Protein AF-A0A7R9LNT7-F1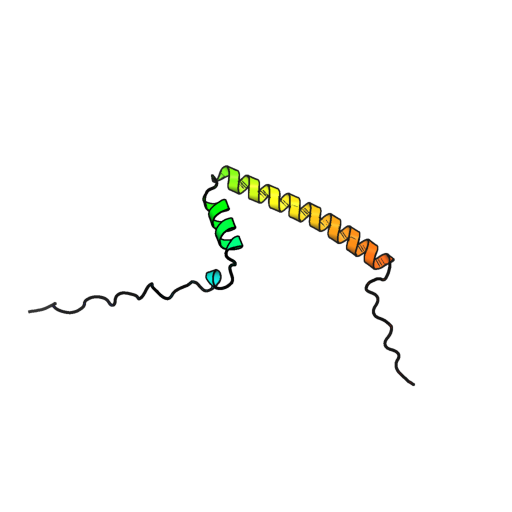 (afdb_monomer_lite)

pLDDT: mean 80.32, std 16.83, range [42.03, 98.19]

Foldseek 3Di:
DDDDDDDDPPPCPPPPPPPVNPPDDPVNVVVVVVLVPDDPVVNVVVVVVVVVVVVVVVVVVVVVVVVCVVVCVVPDDPDPDDD

Secondary structure (DSSP, 8-state):
------PPP---TTS---GGGTT--HHHHHHHHHHHTS-HHHHHHHHHHHHHHHHHHHHHHHHHHHHHHHTTTT-PPP-----

Structure (mmCIF, N/CA/C/O backbone):
data_AF-A0A7R9LNT7-F1
#
_entry.id   AF-A0A7R9LNT7-F1
#
loop_
_atom_site.group_PDB
_atom_site.id
_atom_site.type_symbol
_atom_site.label_atom_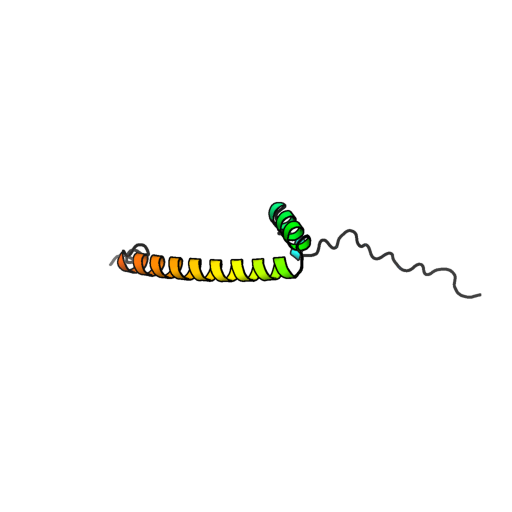id
_atom_site.label_alt_id
_atom_site.label_comp_id
_atom_site.label_asym_id
_atom_site.label_entity_id
_atom_site.label_seq_id
_atom_site.pdbx_PDB_ins_code
_atom_site.Cartn_x
_atom_site.Cartn_y
_atom_site.Cartn_z
_atom_site.occupancy
_atom_site.B_iso_or_equiv
_atom_site.auth_seq_id
_atom_site.auth_comp_id
_atom_site.auth_asym_id
_atom_site.auth_atom_id
_atom_site.pdbx_PDB_model_num
ATOM 1 N N . GLU A 1 1 ? -6.868 -28.696 -62.772 1.00 44.25 1 GLU A N 1
ATOM 2 C CA . GLU A 1 1 ? -7.457 -27.490 -62.164 1.00 44.25 1 GLU A CA 1
ATOM 3 C C . GLU A 1 1 ? -7.725 -27.761 -60.696 1.00 44.25 1 GLU A C 1
ATOM 5 O O . GLU A 1 1 ? -8.571 -28.592 -60.395 1.00 44.25 1 GLU A O 1
ATOM 10 N N . PHE A 1 2 ? -6.959 -27.157 -59.788 1.00 46.44 2 PHE A N 1
ATOM 11 C CA . PHE A 1 2 ? -7.311 -27.132 -58.369 1.00 46.44 2 PHE A CA 1
ATOM 12 C C . PHE A 1 2 ? -6.535 -26.012 -57.665 1.00 46.44 2 PHE A C 1
ATOM 14 O O . PHE A 1 2 ? -5.331 -25.886 -57.877 1.00 46.44 2 PHE A O 1
ATOM 21 N N . LEU A 1 3 ? -7.244 -25.267 -56.808 1.00 42.03 3 LEU A N 1
ATOM 22 C CA . LEU A 1 3 ? -6.775 -24.249 -55.852 1.00 42.03 3 LEU A CA 1
ATOM 23 C C . LEU A 1 3 ? -6.605 -22.809 -56.364 1.00 42.03 3 LEU A C 1
ATOM 25 O O . LEU A 1 3 ? -5.535 -22.216 -56.278 1.00 42.03 3 LEU A O 1
ATOM 29 N N . ALA A 1 4 ? -7.716 -22.192 -56.759 1.00 52.16 4 ALA A N 1
ATOM 30 C CA . ALA A 1 4 ? -7.932 -20.784 -56.447 1.00 52.16 4 ALA A CA 1
ATOM 31 C C . ALA A 1 4 ? -9.122 -20.701 -55.488 1.00 52.16 4 ALA A C 1
ATOM 33 O O . ALA A 1 4 ? -10.124 -21.379 -55.701 1.00 52.16 4 ALA A O 1
ATOM 34 N N . ASN A 1 5 ? -9.008 -19.839 -54.478 1.00 56.31 5 ASN A N 1
ATOM 35 C CA . ASN A 1 5 ? -10.067 -19.426 -53.556 1.00 56.31 5 ASN A CA 1
ATOM 36 C C . ASN A 1 5 ? -10.168 -20.167 -52.209 1.00 56.31 5 ASN A C 1
ATOM 38 O O . ASN A 1 5 ? -11.158 -20.822 -51.898 1.00 56.31 5 ASN A O 1
ATOM 42 N N . SER A 1 6 ? -9.183 -19.934 -51.345 1.00 55.97 6 SER A N 1
ATOM 43 C CA . SER A 1 6 ? -9.450 -19.812 -49.908 1.00 55.97 6 SER A CA 1
ATOM 44 C C . SER A 1 6 ? -8.416 -18.881 -49.278 1.00 55.97 6 SER A C 1
ATOM 46 O O . SER A 1 6 ? -7.440 -19.329 -48.677 1.00 55.97 6 SER A O 1
ATOM 48 N N . SER A 1 7 ? -8.602 -17.569 -49.445 1.00 58.41 7 SER A N 1
ATOM 49 C CA . SER A 1 7 ? -7.967 -16.617 -48.531 1.00 58.41 7 SER A CA 1
ATOM 50 C C . SER A 1 7 ? -8.448 -16.954 -47.115 1.00 58.41 7 SER A C 1
ATOM 52 O O . SER A 1 7 ? -9.663 -17.053 -46.919 1.00 58.41 7 SER A O 1
ATOM 54 N N . PRO A 1 8 ? -7.553 -17.180 -46.139 1.00 56.28 8 PRO A N 1
ATOM 55 C CA . PRO A 1 8 ? -7.977 -17.418 -44.768 1.00 56.28 8 PRO A CA 1
ATOM 56 C C . PRO A 1 8 ? -8.721 -16.174 -44.264 1.00 56.28 8 PRO A C 1
ATOM 58 O O . PRO A 1 8 ? -8.332 -15.055 -44.620 1.00 56.28 8 PRO A O 1
ATOM 61 N N . PRO A 1 9 ? -9.794 -16.332 -43.467 1.00 53.75 9 PRO A N 1
ATOM 62 C CA . PRO A 1 9 ? -10.449 -15.185 -42.867 1.00 53.75 9 PRO A CA 1
ATOM 63 C C . PRO A 1 9 ? -9.399 -14.439 -42.045 1.00 53.75 9 PRO A C 1
ATOM 65 O O . PRO A 1 9 ? -8.728 -15.027 -41.195 1.00 53.75 9 PRO A O 1
ATOM 68 N N . LEU A 1 10 ? -9.216 -13.153 -42.343 1.00 50.78 10 LEU A N 1
ATOM 69 C CA . LEU A 1 10 ? -8.461 -12.256 -41.482 1.00 50.78 10 LEU A CA 1
ATOM 70 C C . LEU A 1 10 ? -9.165 -12.292 -40.126 1.00 50.78 10 LEU A C 1
ATOM 72 O O . LEU A 1 10 ? -10.268 -11.766 -39.994 1.00 50.78 10 LEU A O 1
ATOM 76 N N . PHE A 1 11 ? -8.566 -12.981 -39.154 1.00 50.34 11 PHE A N 1
ATOM 77 C CA . PHE A 1 11 ? -8.981 -12.904 -37.763 1.00 50.34 11 PHE A CA 1
ATOM 78 C C . PHE A 1 11 ? -9.029 -11.423 -37.396 1.00 50.34 11 PHE A C 1
ATOM 80 O O . PHE A 1 11 ? -8.012 -10.731 -37.446 1.00 50.34 11 PHE A O 1
ATOM 87 N N . ASP A 1 12 ? -10.226 -10.928 -37.102 1.00 52.16 12 ASP A N 1
ATOM 88 C CA . ASP A 1 12 ? -10.459 -9.545 -36.724 1.00 52.16 12 ASP A CA 1
ATOM 89 C C . ASP A 1 12 ? -9.820 -9.292 -35.353 1.00 52.16 12 ASP A C 1
ATOM 91 O O . ASP A 1 12 ? -10.413 -9.514 -34.300 1.00 52.16 12 ASP A O 1
ATOM 95 N N . THR A 1 13 ? -8.550 -8.884 -35.358 1.00 54.00 13 THR A N 1
ATOM 96 C CA . THR A 1 13 ? -7.775 -8.566 -34.149 1.00 54.00 13 THR A CA 1
ATOM 97 C C . THR A 1 13 ? -8.191 -7.224 -33.531 1.00 54.00 13 THR A C 1
ATOM 99 O O . THR A 1 13 ? -7.587 -6.789 -32.556 1.00 54.00 13 THR A O 1
ATOM 102 N N . ARG A 1 14 ? -9.195 -6.522 -34.080 1.00 50.16 14 ARG A N 1
ATOM 103 C CA . ARG A 1 14 ? -9.522 -5.149 -33.659 1.00 50.16 14 ARG A CA 1
ATOM 104 C C . ARG A 1 14 ? -10.470 -5.058 -32.468 1.00 50.16 14 ARG A C 1
ATOM 106 O O . ARG A 1 14 ? -10.701 -3.949 -32.004 1.00 50.16 14 ARG A O 1
ATOM 113 N N . ASN A 1 15 ? -10.998 -6.177 -31.966 1.00 50.84 15 ASN A N 1
ATOM 114 C CA . ASN A 1 15 ? -11.983 -6.142 -30.880 1.00 50.84 15 ASN A CA 1
ATOM 115 C C . ASN A 1 15 ? -11.749 -7.150 -29.744 1.00 50.84 15 ASN A C 1
ATOM 117 O O . ASN A 1 15 ? -12.672 -7.472 -29.003 1.00 50.84 15 ASN A O 1
ATOM 121 N N . GLN A 1 16 ? -10.520 -7.637 -29.570 1.00 54.62 16 GLN A N 1
ATOM 122 C CA . GLN A 1 16 ? -10.117 -8.289 -28.322 1.00 54.62 16 GLN A CA 1
ATOM 123 C C . GLN A 1 16 ? -9.345 -7.292 -27.457 1.00 54.62 16 GLN A C 1
ATOM 125 O O . GLN A 1 16 ? -8.168 -7.490 -27.158 1.00 54.62 16 GLN A O 1
ATOM 130 N N . SER A 1 17 ? -10.000 -6.205 -27.035 1.00 60.41 17 SER A N 1
ATOM 131 C CA . SER A 1 17 ? -9.603 -5.590 -25.767 1.00 60.41 17 SER A CA 1
ATOM 132 C C . SER A 1 17 ? -9.767 -6.695 -24.734 1.00 60.41 17 SER A C 1
ATOM 134 O O . SER A 1 17 ? -10.886 -7.113 -24.439 1.00 60.41 17 SER A O 1
ATOM 136 N N . SER A 1 18 ? -8.652 -7.294 -24.327 1.00 67.50 18 SER A N 1
ATOM 137 C CA . SER A 1 18 ? -8.678 -8.421 -23.406 1.00 67.50 18 SER A CA 1
ATOM 138 C C . SER A 1 18 ? -9.463 -8.009 -22.163 1.00 67.50 18 SER A C 1
ATOM 140 O O . SER A 1 18 ? -9.326 -6.871 -21.732 1.00 67.50 18 SER A O 1
ATOM 142 N N . GLU A 1 19 ? -10.268 -8.898 -21.583 1.00 68.94 19 GLU A N 1
ATOM 143 C CA . GLU A 1 19 ? -11.159 -8.551 -20.460 1.00 68.94 19 GLU A CA 1
ATOM 144 C C . GLU A 1 19 ? -10.413 -7.896 -19.275 1.00 68.94 19 GLU A C 1
ATOM 146 O O . GLU A 1 19 ? -10.996 -7.115 -18.527 1.00 68.94 19 GLU A O 1
ATOM 151 N N . TRP A 1 20 ? -9.102 -8.139 -19.150 1.00 70.44 20 TRP A N 1
ATOM 152 C CA . TRP A 1 20 ? -8.222 -7.519 -18.154 1.00 70.44 20 TRP A CA 1
ATOM 153 C C . TRP A 1 20 ? -7.865 -6.045 -18.423 1.00 70.44 20 TRP A C 1
ATOM 155 O O . TRP A 1 20 ? -7.439 -5.355 -17.506 1.00 70.44 20 TRP A O 1
ATOM 165 N N . LEU A 1 21 ? -8.025 -5.554 -19.655 1.00 69.44 21 LEU A N 1
ATOM 166 C CA . LEU A 1 21 ? -7.812 -4.149 -20.034 1.00 69.44 21 LEU A CA 1
ATOM 167 C C . LEU A 1 21 ? -9.043 -3.274 -19.785 1.00 69.44 21 LEU A C 1
ATOM 169 O O . LEU A 1 21 ? -8.937 -2.054 -19.840 1.00 69.44 21 LEU A O 1
ATOM 173 N N . THR A 1 22 ? -10.208 -3.876 -19.547 1.00 72.69 22 THR A N 1
ATOM 174 C CA . THR A 1 22 ? -11.489 -3.156 -19.475 1.00 72.69 22 THR A CA 1
ATOM 175 C C . THR A 1 22 ? -11.677 -2.343 -18.192 1.00 72.69 22 THR A C 1
ATOM 177 O O . THR A 1 22 ? -12.552 -1.485 -18.170 1.00 72.69 22 THR A O 1
ATOM 180 N N . ASP A 1 23 ? -10.874 -2.602 -17.156 1.00 81.50 23 ASP A N 1
ATOM 181 C CA . ASP A 1 23 ? -11.009 -2.010 -15.812 1.00 81.50 23 ASP A CA 1
ATOM 182 C C . ASP A 1 23 ? -9.716 -1.321 -15.332 1.00 81.50 23 ASP A C 1
ATOM 184 O O . ASP A 1 23 ? -9.550 -1.061 -14.147 1.00 81.50 23 ASP A O 1
ATOM 188 N N . LEU A 1 24 ? -8.762 -1.082 -16.243 1.00 83.12 24 LEU A N 1
ATOM 189 C CA . LEU A 1 24 ? -7.516 -0.382 -15.925 1.00 83.12 24 LEU A CA 1
ATOM 190 C C . LEU A 1 24 ? -7.683 1.116 -16.163 1.00 83.12 24 LEU A C 1
ATOM 192 O O . LEU A 1 24 ? -7.995 1.544 -17.279 1.00 83.12 24 LEU A O 1
ATOM 196 N N . ASP A 1 25 ? -7.395 1.906 -15.134 1.00 87.31 25 ASP A N 1
ATOM 197 C CA . ASP A 1 25 ? -7.326 3.352 -15.262 1.00 87.31 25 ASP A CA 1
ATOM 198 C C . ASP A 1 25 ? -6.075 3.756 -16.069 1.00 87.31 25 ASP A C 1
ATOM 200 O O . ASP A 1 25 ? -5.079 3.022 -16.132 1.00 87.31 25 ASP A O 1
ATOM 204 N N . PRO A 1 26 ? -6.067 4.947 -16.701 1.00 86.50 26 PRO A N 1
ATOM 205 C CA . PRO A 1 26 ? -4.892 5.435 -17.429 1.00 86.50 26 PRO A CA 1
ATOM 206 C C . PRO A 1 26 ? -3.630 5.497 -16.551 1.00 86.50 26 PRO A C 1
ATOM 208 O O . PRO A 1 26 ? -2.519 5.316 -17.054 1.00 86.50 26 PRO A O 1
ATOM 211 N N . ASP A 1 27 ? -3.791 5.701 -15.243 1.00 88.75 27 ASP A N 1
ATOM 212 C CA . ASP A 1 27 ? -2.690 5.678 -14.280 1.00 88.75 27 ASP A CA 1
ATOM 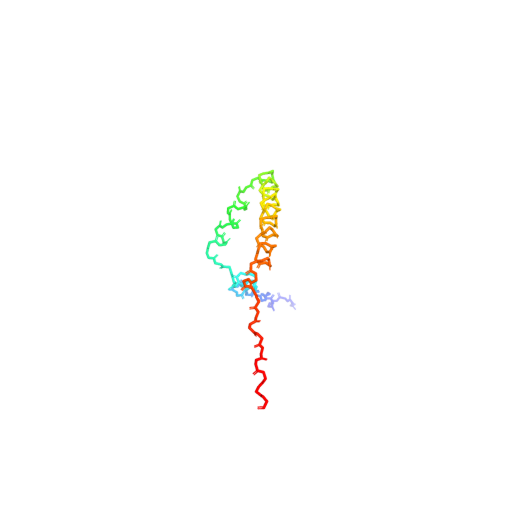213 C C . ASP A 1 27 ? -2.130 4.264 -14.067 1.00 88.75 27 ASP A C 1
ATOM 215 O O . ASP A 1 27 ? -0.909 4.098 -13.995 1.00 88.75 27 ASP A O 1
ATOM 219 N N . ASP A 1 28 ? -2.979 3.233 -14.068 1.00 89.38 28 ASP A N 1
ATOM 220 C CA . ASP A 1 28 ? -2.542 1.837 -13.964 1.00 89.38 28 ASP A CA 1
ATOM 221 C C . ASP A 1 28 ? -1.737 1.417 -15.195 1.00 89.38 28 ASP A C 1
ATOM 223 O O . ASP A 1 28 ? -0.703 0.750 -15.088 1.00 89.38 28 ASP A O 1
ATOM 227 N N . ILE A 1 29 ? -2.171 1.865 -16.377 1.00 89.12 29 ILE A N 1
ATOM 228 C CA . ILE A 1 29 ? -1.458 1.641 -17.639 1.00 89.12 29 ILE A CA 1
ATOM 229 C C . ILE A 1 29 ? -0.081 2.317 -17.587 1.00 89.12 29 ILE A C 1
ATOM 231 O O . ILE A 1 29 ? 0.933 1.686 -17.901 1.00 89.12 29 ILE A O 1
ATOM 235 N N . ASN A 1 30 ? -0.010 3.568 -17.123 1.00 89.19 30 ASN A N 1
ATOM 236 C CA . ASN A 1 30 ? 1.261 4.275 -16.946 1.00 89.19 30 ASN A CA 1
ATOM 237 C C . ASN A 1 30 ? 2.183 3.571 -15.940 1.00 89.19 30 ASN A C 1
ATOM 239 O O . ASN A 1 30 ? 3.391 3.478 -16.170 1.00 89.19 30 ASN A O 1
ATOM 243 N N . MET A 1 31 ? 1.630 3.027 -14.855 1.00 89.81 31 MET A N 1
ATOM 244 C CA . MET A 1 31 ? 2.386 2.260 -13.868 1.00 89.81 31 MET A CA 1
ATOM 245 C C . MET A 1 31 ? 2.933 0.949 -14.458 1.00 89.81 31 MET A C 1
ATOM 247 O O . MET A 1 31 ? 4.107 0.630 -14.251 1.00 89.81 31 MET A O 1
ATOM 251 N N . LEU A 1 32 ? 2.135 0.223 -15.252 1.00 88.69 32 LEU A N 1
ATOM 252 C CA . LEU A 1 32 ? 2.571 -0.982 -15.969 1.00 88.69 32 LEU A CA 1
ATOM 253 C C . LEU A 1 32 ? 3.704 -0.684 -16.954 1.00 88.69 32 LEU A C 1
ATOM 255 O O . LEU A 1 32 ? 4.705 -1.405 -16.978 1.00 88.69 32 LEU A O 1
ATOM 259 N N . HIS A 1 33 ? 3.589 0.396 -17.730 1.00 89.12 33 HIS A N 1
ATOM 260 C CA . HIS A 1 33 ? 4.672 0.850 -18.603 1.00 89.12 33 HIS A CA 1
ATOM 261 C C . HIS A 1 33 ? 5.922 1.240 -17.805 1.00 89.12 33 HIS A C 1
ATOM 263 O O . HIS A 1 33 ? 7.037 0.891 -18.201 1.00 89.12 33 HIS A O 1
ATOM 269 N N . GLY A 1 34 ? 5.740 1.890 -16.653 1.00 87.62 34 GLY A N 1
ATOM 270 C CA . GLY A 1 34 ? 6.805 2.183 -15.699 1.00 87.62 34 GLY A CA 1
ATOM 271 C C . GLY A 1 34 ? 7.564 0.923 -15.288 1.00 87.62 34 GLY A C 1
ATOM 272 O O . GLY A 1 34 ? 8.781 0.863 -15.463 1.00 87.62 34 GLY A O 1
ATOM 273 N N . PHE A 1 35 ? 6.862 -0.119 -14.835 1.00 87.81 35 PHE A N 1
ATOM 274 C CA . PHE A 1 35 ? 7.485 -1.391 -14.455 1.00 87.81 35 PHE A CA 1
ATOM 275 C C . PHE A 1 35 ? 8.100 -2.148 -15.637 1.00 87.81 35 PHE A C 1
ATOM 277 O O . PHE A 1 35 ? 9.171 -2.733 -15.484 1.00 87.81 35 PHE A O 1
ATOM 284 N N . GLY A 1 36 ? 7.478 -2.105 -16.818 1.00 87.44 36 GLY A N 1
ATOM 285 C CA . GLY A 1 36 ? 7.999 -2.740 -18.032 1.00 87.44 36 GLY A CA 1
ATOM 286 C C . GLY A 1 36 ? 9.290 -2.106 -18.563 1.00 87.44 36 GLY A C 1
ATOM 287 O O . GLY A 1 36 ? 10.057 -2.769 -19.256 1.00 87.44 36 GLY A O 1
ATOM 288 N N . SER A 1 37 ? 9.553 -0.841 -18.219 1.00 89.38 37 SER A N 1
ATOM 289 C CA . SER A 1 37 ? 10.799 -0.140 -18.563 1.00 89.38 37 SER A CA 1
ATOM 290 C C . SER A 1 37 ? 11.973 -0.440 -17.618 1.00 89.38 37 SER A C 1
ATOM 292 O O . SER A 1 37 ? 13.114 -0.083 -17.921 1.00 89.38 37 SER A O 1
ATOM 294 N N . LEU A 1 38 ? 11.721 -1.097 -16.480 1.00 89.56 38 LEU A N 1
ATOM 295 C CA . LEU A 1 38 ? 12.755 -1.436 -15.504 1.00 89.56 38 LEU A CA 1
ATOM 296 C C . LEU A 1 38 ? 13.586 -2.643 -15.951 1.00 89.56 38 LEU A C 1
ATOM 298 O O . LEU A 1 38 ? 13.114 -3.556 -16.626 1.00 89.56 38 LEU A O 1
ATOM 302 N N . THR A 1 39 ? 14.839 -2.691 -15.502 1.00 90.75 39 THR A N 1
ATOM 303 C CA . THR A 1 39 ? 15.655 -3.903 -15.625 1.00 90.75 39 THR A CA 1
ATOM 304 C C . THR A 1 39 ? 15.133 -4.995 -14.687 1.00 90.75 39 THR A C 1
ATOM 306 O O . THR A 1 39 ? 14.541 -4.711 -13.644 1.00 90.75 39 THR A O 1
ATOM 309 N N . ALA A 1 40 ? 15.400 -6.266 -15.006 1.00 89.81 40 ALA A N 1
ATOM 310 C CA . ALA A 1 40 ? 14.946 -7.396 -14.189 1.00 89.81 40 ALA A CA 1
ATOM 311 C C . ALA A 1 40 ? 15.394 -7.301 -12.714 1.00 89.81 40 ALA A C 1
ATOM 313 O O . ALA A 1 40 ? 14.641 -7.673 -11.817 1.00 89.81 40 ALA A O 1
ATOM 314 N N . SER A 1 41 ? 16.592 -6.766 -12.445 1.00 91.25 41 SER A N 1
ATOM 315 C CA . SER A 1 41 ? 17.076 -6.562 -11.073 1.00 91.25 41 SER A CA 1
ATOM 316 C C . SER A 1 41 ? 16.283 -5.484 -10.331 1.00 91.25 41 SER A C 1
ATOM 318 O O . SER A 1 41 ? 15.905 -5.695 -9.182 1.00 91.25 41 SER A O 1
ATOM 320 N N . ALA A 1 42 ? 15.997 -4.358 -10.991 1.00 90.75 42 ALA A N 1
ATOM 321 C CA . ALA A 1 42 ? 15.233 -3.259 -10.406 1.00 90.75 42 ALA A CA 1
ATOM 322 C C . ALA A 1 42 ? 13.773 -3.663 -10.150 1.00 90.75 42 ALA A C 1
ATOM 324 O O . ALA A 1 42 ? 13.192 -3.280 -9.137 1.00 90.75 42 ALA A O 1
ATOM 325 N N . LEU A 1 43 ? 13.192 -4.492 -11.024 1.00 93.25 43 LEU A N 1
ATOM 326 C CA . LEU A 1 43 ? 11.858 -5.046 -10.810 1.00 93.25 43 LEU A CA 1
ATOM 327 C C . LEU A 1 43 ? 11.810 -5.942 -9.561 1.00 93.25 43 LEU A C 1
ATOM 329 O O . LEU A 1 43 ? 10.905 -5.807 -8.742 1.00 93.25 43 LEU A O 1
ATOM 333 N N . LEU A 1 44 ? 12.798 -6.824 -9.377 1.00 94.00 44 LEU A N 1
ATOM 334 C CA . LEU A 1 44 ? 12.879 -7.679 -8.186 1.00 94.00 44 LEU A CA 1
ATOM 335 C C . LEU A 1 44 ? 13.069 -6.871 -6.896 1.00 94.00 44 LEU A C 1
ATOM 337 O O . LEU A 1 44 ? 12.478 -7.205 -5.867 1.00 94.00 44 LEU A O 1
ATOM 341 N N . GLU A 1 45 ? 13.858 -5.798 -6.945 1.00 94.81 45 GLU A N 1
ATOM 342 C CA . GLU A 1 45 ? 14.006 -4.870 -5.822 1.00 94.81 45 GLU A CA 1
ATOM 343 C C . GLU A 1 45 ? 12.672 -4.197 -5.481 1.00 94.81 45 GLU A C 1
ATOM 345 O O . GLU A 1 45 ? 12.253 -4.234 -4.323 1.00 94.81 45 GLU A O 1
ATOM 350 N N . LYS A 1 46 ? 11.936 -3.707 -6.488 1.00 93.06 46 LYS A N 1
ATOM 351 C CA . LYS A 1 46 ? 10.592 -3.137 -6.303 1.00 93.06 46 LYS A CA 1
ATOM 352 C C . LYS A 1 46 ? 9.599 -4.130 -5.704 1.00 93.06 46 LYS A C 1
ATOM 354 O O . LYS A 1 46 ? 8.826 -3.761 -4.823 1.00 93.06 46 LYS A O 1
ATOM 359 N N . VAL A 1 47 ? 9.643 -5.397 -6.118 1.00 95.44 47 VAL A N 1
ATOM 360 C CA . VAL A 1 47 ? 8.810 -6.455 -5.519 1.00 95.44 47 VAL A CA 1
ATOM 361 C C . VAL A 1 47 ? 9.141 -6.635 -4.035 1.00 95.44 47 VAL A C 1
ATOM 363 O O . VAL A 1 47 ? 8.234 -6.726 -3.208 1.00 95.44 47 VAL A O 1
ATOM 366 N N . LYS A 1 48 ? 10.427 -6.640 -3.671 1.00 96.56 48 LYS A N 1
ATOM 367 C CA . LYS A 1 48 ? 10.856 -6.754 -2.270 1.00 96.56 48 LYS A CA 1
ATOM 368 C C . LYS A 1 48 ? 10.445 -5.534 -1.441 1.00 96.56 48 LYS A C 1
ATOM 370 O O . LYS A 1 48 ? 10.010 -5.691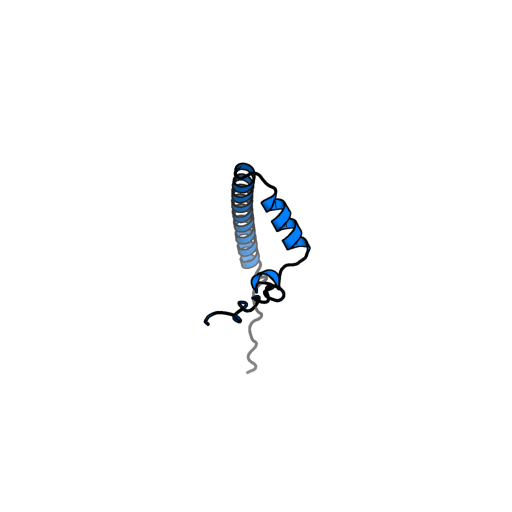 -0.303 1.00 96.56 48 LYS A O 1
ATOM 375 N N . GLU A 1 49 ? 10.559 -4.331 -1.999 1.00 96.12 49 GLU A N 1
ATOM 376 C CA . GLU A 1 49 ? 10.083 -3.097 -1.362 1.00 96.12 49 GLU A CA 1
ATOM 377 C C . GLU A 1 49 ? 8.582 -3.159 -1.066 1.00 96.12 49 GLU A C 1
ATOM 379 O O . GLU A 1 49 ? 8.174 -2.896 0.065 1.00 96.12 49 GLU A O 1
ATOM 384 N N . LEU A 1 50 ? 7.770 -3.569 -2.046 1.00 97.00 50 LEU A N 1
ATOM 385 C CA . LEU A 1 50 ? 6.323 -3.712 -1.874 1.00 97.00 50 LEU A CA 1
ATOM 386 C C . LEU A 1 50 ? 5.978 -4.735 -0.789 1.00 97.00 50 LEU A C 1
ATOM 388 O O . LEU A 1 50 ? 5.140 -4.457 0.060 1.00 97.00 50 LEU A O 1
ATOM 392 N N . GLN A 1 51 ? 6.667 -5.878 -0.752 1.00 97.69 51 GLN A N 1
ATOM 393 C CA . GLN A 1 51 ? 6.470 -6.879 0.303 1.00 97.69 51 GLN A CA 1
ATOM 394 C C . GLN A 1 51 ? 6.788 -6.322 1.698 1.00 97.69 51 GLN A C 1
ATOM 396 O O . GLN A 1 51 ? 6.032 -6.548 2.645 1.00 97.69 51 GLN A O 1
ATOM 401 N N . ASN A 1 52 ? 7.878 -5.559 1.826 1.00 97.69 52 ASN A N 1
ATOM 402 C CA . ASN A 1 52 ? 8.238 -4.910 3.086 1.00 97.69 52 ASN A CA 1
ATOM 403 C C . ASN A 1 52 ? 7.187 -3.875 3.507 1.00 97.69 52 ASN A C 1
ATOM 405 O O . ASN A 1 52 ? 6.819 -3.822 4.682 1.00 97.69 52 ASN A O 1
ATOM 409 N N . LEU A 1 53 ? 6.686 -3.082 2.557 1.00 97.88 53 LEU A N 1
ATOM 410 C CA . LEU A 1 53 ? 5.630 -2.103 2.801 1.00 97.88 53 LEU A CA 1
ATOM 411 C C . LEU A 1 53 ? 4.336 -2.788 3.258 1.00 97.88 53 LEU A C 1
ATOM 413 O O . LEU A 1 53 ? 3.775 -2.403 4.280 1.00 97.88 53 LEU A O 1
ATOM 417 N N . SER A 1 54 ? 3.894 -3.838 2.560 1.00 97.00 54 SER A N 1
ATOM 418 C CA . SER A 1 54 ? 2.705 -4.609 2.940 1.00 97.00 54 SER A CA 1
ATOM 419 C C . SER A 1 54 ? 2.825 -5.187 4.349 1.00 97.00 54 SER A C 1
ATOM 421 O O . SER A 1 54 ? 1.861 -5.158 5.111 1.00 97.00 54 SER A O 1
ATOM 423 N N . TYR A 1 55 ? 4.013 -5.664 4.729 1.00 98.12 55 TYR A N 1
ATOM 424 C CA . TYR A 1 55 ? 4.259 -6.142 6.087 1.00 98.12 55 TYR A CA 1
ATOM 425 C C . TYR A 1 55 ? 4.136 -5.019 7.129 1.00 98.12 55 TYR A C 1
ATOM 427 O O . TYR A 1 55 ? 3.461 -5.194 8.144 1.00 98.12 55 TYR A O 1
ATOM 435 N N . GLN A 1 56 ? 4.747 -3.856 6.881 1.00 98.19 56 GLN A N 1
ATOM 436 C CA . GLN A 1 56 ? 4.664 -2.706 7.790 1.00 98.19 56 GLN A CA 1
ATOM 437 C C . GLN A 1 56 ? 3.223 -2.217 7.967 1.00 98.19 56 GLN A C 1
ATOM 439 O O . GLN A 1 56 ? 2.784 -2.022 9.102 1.00 98.19 56 GLN A O 1
ATOM 444 N N . LEU A 1 57 ? 2.482 -2.090 6.863 1.00 97.88 57 LEU A N 1
ATOM 445 C CA . LEU A 1 57 ? 1.071 -1.706 6.884 1.00 97.88 57 LEU A CA 1
ATOM 446 C C . LEU A 1 57 ? 0.224 -2.727 7.649 1.00 97.88 57 LEU A C 1
ATOM 448 O O . LEU A 1 57 ? -0.596 -2.333 8.472 1.00 97.88 57 LEU A O 1
ATOM 452 N N . GLY A 1 58 ? 0.473 -4.028 7.471 1.00 97.38 58 GLY A N 1
ATOM 453 C CA . GLY A 1 58 ? -0.238 -5.070 8.216 1.00 97.38 58 GLY A CA 1
ATOM 454 C C . GLY A 1 58 ? -0.013 -4.990 9.732 1.00 97.38 58 GLY A C 1
ATOM 455 O O . GLY A 1 58 ? -0.941 -5.195 10.517 1.00 97.38 58 GLY A O 1
ATOM 456 N N . LEU A 1 59 ? 1.202 -4.643 10.174 1.00 97.88 59 LEU A N 1
ATOM 457 C CA . LEU A 1 59 ? 1.483 -4.414 11.597 1.00 97.88 59 LEU A CA 1
ATOM 458 C C . LEU A 1 59 ? 0.749 -3.182 12.143 1.00 97.88 59 LEU A C 1
ATOM 460 O O . LEU A 1 59 ? 0.267 -3.202 13.280 1.00 97.88 59 LEU A O 1
ATOM 464 N N . GLU A 1 60 ? 0.695 -2.104 11.363 1.00 97.62 60 GLU A N 1
ATOM 465 C CA . GLU A 1 60 ? -0.011 -0.877 11.732 1.00 97.62 60 GLU A CA 1
ATOM 466 C C . GLU A 1 60 ? -1.522 -1.101 11.811 1.00 97.62 60 GLU A C 1
ATOM 468 O O . GLU A 1 60 ? -2.138 -0.764 12.824 1.00 97.62 60 GLU A O 1
ATOM 473 N N . GLU A 1 61 ? -2.096 -1.760 10.807 1.00 96.25 61 GLU A N 1
ATOM 474 C CA . GLU A 1 61 ? -3.508 -2.125 10.770 1.00 96.25 61 GLU A CA 1
ATOM 475 C C . GLU A 1 61 ? -3.883 -2.992 11.979 1.00 96.25 61 GLU A C 1
ATOM 477 O O . GLU A 1 61 ? -4.831 -2.676 12.697 1.00 96.25 61 GLU A O 1
ATOM 482 N N . ALA A 1 62 ? -3.108 -4.040 12.285 1.00 95.31 62 ALA A N 1
ATOM 483 C CA . ALA A 1 62 ? -3.378 -4.908 13.433 1.00 95.31 62 ALA A CA 1
ATOM 484 C C . ALA A 1 62 ? -3.346 -4.144 14.770 1.00 95.31 62 ALA A C 1
ATOM 486 O O . ALA A 1 62 ? -4.162 -4.399 15.671 1.00 95.31 62 ALA A O 1
ATOM 487 N N . ARG A 1 63 ? -2.421 -3.184 14.905 1.00 95.75 63 ARG A N 1
ATOM 488 C CA . ARG A 1 63 ? -2.337 -2.301 16.074 1.00 95.75 63 ARG A CA 1
ATOM 489 C C . ARG A 1 63 ? -3.580 -1.422 16.179 1.00 95.75 63 ARG A C 1
ATOM 491 O O . ARG A 1 63 ? -4.173 -1.343 17.258 1.00 95.75 63 ARG A O 1
ATOM 498 N N . GLU A 1 64 ? -3.991 -0.803 15.079 1.00 95.75 64 GLU A N 1
ATOM 499 C CA . GLU A 1 64 ? -5.135 0.107 15.069 1.00 95.75 64 GLU A CA 1
ATOM 500 C C . GLU A 1 64 ? -6.455 -0.644 15.278 1.00 95.75 64 GLU A C 1
ATOM 502 O O . GLU A 1 64 ? -7.298 -0.213 16.062 1.00 95.75 64 GLU A O 1
ATOM 507 N N . MET A 1 65 ? -6.596 -1.843 14.713 1.00 93.50 65 MET A N 1
ATOM 508 C CA . MET A 1 65 ? -7.740 -2.726 14.959 1.00 93.50 65 MET A CA 1
ATOM 509 C C . MET A 1 65 ? -7.841 -3.135 16.431 1.00 93.50 65 MET A C 1
ATOM 511 O O . MET A 1 65 ? -8.926 -3.125 17.022 1.00 93.50 65 MET A O 1
ATOM 515 N N . THR A 1 66 ? -6.705 -3.443 17.061 1.00 93.75 66 THR A N 1
ATOM 516 C CA . THR A 1 66 ? -6.646 -3.748 18.497 1.00 93.75 66 THR A CA 1
ATOM 517 C C . THR A 1 66 ? -7.063 -2.536 19.331 1.00 93.75 66 THR A C 1
ATOM 519 O O . THR A 1 66 ? -7.881 -2.662 20.246 1.00 93.75 66 THR A O 1
ATOM 522 N N . ARG A 1 67 ? -6.569 -1.343 18.985 1.00 93.94 67 ARG A N 1
ATOM 523 C CA . ARG A 1 67 ? -6.961 -0.084 19.630 1.00 93.94 67 ARG A CA 1
ATOM 524 C C . ARG A 1 67 ? -8.458 0.188 19.468 1.00 93.94 67 ARG A C 1
ATOM 526 O O . ARG A 1 67 ? -9.133 0.478 20.455 1.00 93.94 67 ARG A O 1
ATOM 533 N N . GLY A 1 68 ? -8.992 0.025 18.261 1.00 93.25 68 GLY A N 1
ATOM 534 C CA . GLY A 1 68 ? -10.411 0.194 17.961 1.00 93.25 68 GLY A CA 1
ATOM 535 C C . GLY A 1 68 ? -11.301 -0.757 18.765 1.00 93.25 68 GLY A C 1
ATOM 536 O O . GLY A 1 68 ? -12.351 -0.350 19.270 1.00 93.25 68 GLY A O 1
ATOM 537 N N . LYS A 1 69 ? -10.851 -2.001 18.980 1.00 90.38 69 LYS A N 1
ATOM 538 C CA . LYS A 1 69 ? -11.540 -2.967 19.848 1.00 90.38 69 LYS A CA 1
ATOM 539 C C . LYS A 1 69 ? -11.626 -2.479 21.295 1.00 90.38 69 LYS A C 1
ATOM 541 O O . LYS A 1 69 ? -12.701 -2.554 21.881 1.00 90.38 69 LYS A O 1
ATOM 546 N N . PHE A 1 70 ? -10.540 -1.954 21.866 1.00 90.75 70 PHE A N 1
ATOM 547 C CA . PHE A 1 70 ? -10.552 -1.424 23.239 1.00 90.75 70 PHE A CA 1
ATOM 548 C C . PHE A 1 70 ? -11.382 -0.147 23.386 1.00 90.75 70 PHE A C 1
ATOM 550 O O . PHE A 1 70 ? -11.959 0.097 24.444 1.00 90.75 70 PHE A O 1
ATOM 557 N N . LEU A 1 71 ? -11.471 0.649 22.321 1.00 91.56 71 LEU A N 1
ATOM 558 C CA . LEU A 1 71 ? -12.274 1.870 22.286 1.00 91.56 71 LEU A CA 1
ATOM 559 C C . LEU A 1 71 ? -13.736 1.624 21.899 1.00 91.56 71 LEU A C 1
ATOM 561 O O . LEU A 1 71 ? -14.520 2.570 21.874 1.00 91.56 71 LEU A O 1
ATOM 565 N N . ASN A 1 72 ? -14.121 0.374 21.617 1.00 87.00 72 ASN A N 1
ATOM 566 C CA . ASN A 1 72 ? -15.488 -0.011 21.272 1.00 87.00 72 ASN A CA 1
ATOM 567 C C . ASN A 1 72 ? -16.089 0.785 20.097 1.00 87.00 72 ASN A C 1
ATOM 569 O O . ASN A 1 72 ? -17.308 0.887 19.978 1.00 87.00 72 ASN A O 1
ATOM 573 N N . VAL A 1 73 ? -15.252 1.305 19.192 1.00 87.38 73 VAL A N 1
ATOM 574 C CA . VAL A 1 73 ? -15.691 2.125 18.043 1.00 87.38 73 VAL A CA 1
ATOM 575 C C . VAL A 1 73 ? -16.569 1.351 17.061 1.00 87.38 73 VAL A C 1
ATOM 577 O O . VAL A 1 73 ? -17.427 1.939 16.411 1.00 87.38 73 VAL A O 1
ATOM 580 N N . LEU A 1 74 ? -16.400 0.028 16.992 1.00 80.06 74 LEU A N 1
ATOM 581 C CA . LEU A 1 74 ? -17.204 -0.859 16.148 1.00 80.06 74 LEU A CA 1
ATOM 582 C C . LEU A 1 74 ? -18.357 -1.540 16.906 1.00 80.06 74 LEU A C 1
ATOM 584 O O . LEU A 1 74 ? -19.025 -2.409 16.344 1.00 80.06 74 LEU A O 1
ATOM 588 N N . GLN A 1 75 ? -18.606 -1.195 18.178 1.00 80.69 75 GLN A N 1
ATOM 589 C CA . GLN A 1 75 ? -19.743 -1.773 18.894 1.00 80.69 75 GLN A CA 1
ATOM 590 C C . GLN A 1 75 ? -21.053 -1.293 18.268 1.00 80.69 75 GLN A C 1
ATOM 592 O O . GLN A 1 75 ? -21.417 -0.117 18.308 1.00 80.69 75 GLN A O 1
ATOM 597 N N . THR A 1 76 ? -21.797 -2.240 17.706 1.00 69.62 76 THR A N 1
ATOM 598 C CA . THR A 1 76 ? -23.158 -1.994 17.244 1.00 69.62 76 THR A CA 1
ATOM 599 C C . THR A 1 76 ? -24.064 -1.774 18.453 1.00 69.62 76 THR A C 1
ATOM 601 O O . THR A 1 76 ? -24.023 -2.520 19.433 1.00 69.62 76 THR A O 1
ATOM 604 N N . ARG A 1 77 ? -24.889 -0.718 18.408 1.00 73.19 77 ARG A N 1
ATOM 605 C CA . ARG A 1 77 ? -25.857 -0.433 19.477 1.00 73.19 77 ARG A CA 1
ATOM 606 C C . ARG A 1 77 ? -26.747 -1.664 19.691 1.00 73.19 77 ARG A C 1
ATOM 608 O O . ARG A 1 77 ? -27.227 -2.223 18.700 1.00 73.19 77 ARG A O 1
ATOM 615 N N . PRO A 1 78 ? -27.019 -2.078 20.942 1.00 71.19 78 PRO A N 1
ATOM 616 C CA . PRO A 1 78 ? -27.872 -3.230 21.188 1.00 71.19 78 PRO A CA 1
ATOM 617 C C . PRO A 1 78 ? -29.250 -2.992 20.564 1.00 71.19 78 PRO A C 1
ATOM 619 O O . PRO A 1 78 ? -29.870 -1.943 20.776 1.00 71.19 78 PRO A O 1
ATOM 622 N N . LYS A 1 79 ? -29.730 -3.964 19.775 1.00 68.19 79 LYS A N 1
ATOM 623 C CA . LYS A 1 79 ? -31.080 -3.931 19.204 1.00 68.19 79 LYS A CA 1
ATOM 624 C C . LYS A 1 79 ? -32.077 -3.929 20.358 1.00 68.19 79 LYS A C 1
ATOM 626 O O . LYS A 1 79 ? -32.257 -4.927 21.052 1.00 68.19 79 LYS A O 1
ATOM 631 N N . ARG A 1 80 ? -32.694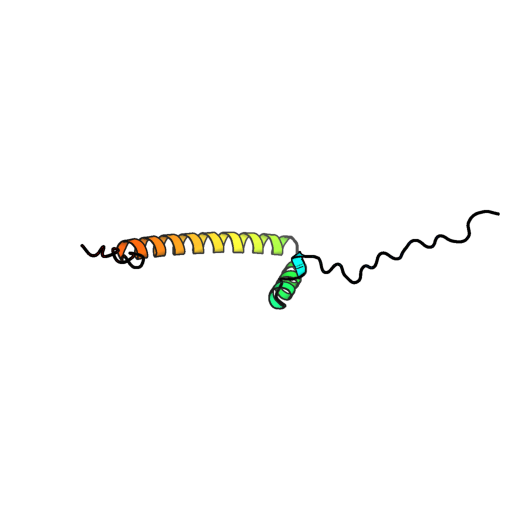 -2.772 20.588 1.00 70.00 80 ARG A N 1
ATOM 632 C CA . ARG A 1 80 ? -33.703 -2.569 21.625 1.00 70.00 80 ARG A CA 1
ATOM 633 C C . ARG A 1 80 ? -34.979 -3.287 21.177 1.00 70.00 80 ARG A C 1
ATOM 635 O O . ARG A 1 80 ? -35.797 -2.702 20.474 1.00 70.00 80 ARG A O 1
ATOM 642 N N . TYR A 1 81 ? -35.128 -4.563 21.528 1.00 70.94 81 TYR A N 1
ATOM 643 C CA . TYR A 1 81 ? -36.400 -5.256 21.345 1.00 70.94 81 TYR A CA 1
ATOM 644 C C . TYR A 1 81 ? -37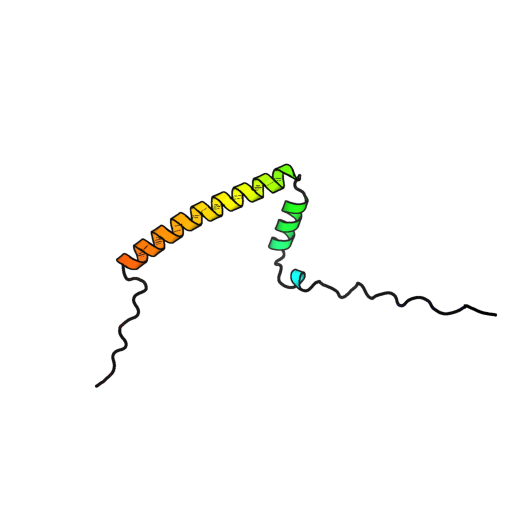.435 -4.569 22.240 1.00 70.94 81 TYR A C 1
ATOM 646 O O . TYR A 1 81 ? -37.276 -4.518 23.462 1.00 70.94 81 TYR A O 1
ATOM 654 N N . LYS A 1 82 ? -38.445 -3.952 21.618 1.00 72.00 82 LYS A N 1
ATOM 655 C CA . LYS A 1 82 ? -39.600 -3.421 22.342 1.00 72.00 82 LYS A CA 1
ATOM 656 C C . LYS A 1 82 ? -40.365 -4.618 22.910 1.00 72.00 82 LYS A C 1
ATOM 658 O O . LYS A 1 82 ? -40.675 -5.541 22.160 1.00 72.00 82 LYS A O 1
ATOM 663 N N . ARG A 1 83 ? -40.555 -4.609 24.229 1.00 63.53 83 ARG A N 1
ATOM 664 C CA . ARG A 1 83 ? -41.489 -5.497 24.926 1.00 63.53 83 ARG A CA 1
ATOM 665 C C . ARG A 1 83 ? -42.919 -5.113 24.586 1.00 63.53 83 ARG A C 1
ATOM 667 O O . ARG A 1 83 ? -43.133 -3.901 24.351 1.00 63.53 83 ARG A O 1
#

Sequence (83 aa):
EFLANSSPPLFDTRNQSSEWLTDLDPDDINMLHGFGSLTASALLEKVKELQNLSYQLGLEEAREMTRGKFLNVLQTRPKRYKR

Organism: NCBI:txid1979941

Radius of gyration: 27.27 Å; chains: 1; bounding box: 59×33×87 Å

InterPro domains:
  IPR018737 Protein LIN52 [PF10044] (12-75)
  IPR018737 Protein LIN52 [PTHR31489] (3-77)